Protein AF-A0A059CT60-F1 (afdb_monomer)

Sequence (135 aa):
MSMYIRVKRSKTTYFIQCEPTETILNVKEKLQNLTDQPATDQRLILVGTGEVLEDSKSLADQKVENDAVVALTLRKGCFLFLIFSYYINLYVLSPSILQIYDFCSAAAPFYFWLGELVKFLHPSSFFLSASVKQV

Solvent-accessible surface area (backbone atoms only — not comparable to full-atom values): 8650 Å² total; per-residue (Å²): 118,85,34,39,38,35,41,36,41,99,90,50,75,45,83,42,82,44,45,50,83,40,36,43,48,61,54,34,50,59,45,19,79,76,65,81,44,66,47,88,46,54,43,46,28,35,64,86,84,65,46,69,66,54,59,92,40,32,34,52,79,70,66,61,53,74,66,36,51,28,40,55,44,69,64,81,70,88,76,63,86,53,62,54,65,59,52,50,71,71,61,78,79,69,96,79,65,96,74,68,83,70,84,74,75,88,82,61,77,72,56,62,62,54,56,60,59,52,58,76,76,56,92,77,81,82,93,78,88,83,90,81,86,87,131

Radius of gyration: 24.74 Å; Cα contacts (8 Å, |Δi|>4): 137; chains: 1; bounding box: 42×43×72 Å

pLDDT: mean 71.18, std 21.85, range [35.97, 95.0]

Organism: Eucalyptus grandis (NCBI:txid71139)

Secondary structure (DSSP, 8-state):
--EEEEEEETTEEEEEEE-TTSBHHHHHHHHHHHH---GGGEEEEETTT-PBPPTTSBTTTTT--TT-EEEEEE---SSSTTTTHHHHTTTSS-S--TT---------THHHHHHHHHTTT--------------

Foldseek 3Di:
DWAWEWEDEDPDTDIDIDDQQDFPLVVLVVVCVVPVDDSVQKWKAFPVVRDIGDRPDGNVRVVPDGHTYIYIDGDPPPDPPPPVVVVVVVPPPPPDPPPPPVPDDDDDPVVVVVVVVVCVVDVDDDDDDDDDDDD

Mean predicted aligned error: 15.67 Å

InterPro domains:
  IPR000626 Ubiquitin-like domain [PF00240] (5-76)
  IPR000626 Ubiquitin-like domain [PS50053] (1-76)
  IPR000626 Ubiquitin-like domain [SM00213] (3-75)
  IPR029071 Ubiquitin-like domain superfamily [SSF54236] (1-76)

Nearest PDB structures (foldseek):
  1wx8-assembly1_A  TM=9.302E-01  e=3.629E-06  Mus musculus
  6mdh-assembly1_A  TM=9.201E-01  e=1.144E-05  Myotis davidii
  6jh0-assembly2_D  TM=9.277E-01  e=2.165E-05  Canis lupus familiaris
  2eke-assembly2_D  TM=8.961E-01  e=2.794E-05  Saccharomyces cerevisiae
  3tix-assembly2_C  TM=8.797E-01  e=4.367E-05  Saccharomyces cerevisiae S288C

Structure (mmCIF, N/CA/C/O backbone):
data_AF-A0A059CT60-F1
#
_entry.id   AF-A0A059CT60-F1
#
loop_
_atom_site.group_PDB
_atom_site.id
_atom_site.type_symbol
_atom_site.label_atom_id
_atom_site.label_alt_id
_atom_site.label_comp_id
_atom_site.label_asym_id
_atom_site.label_entity_id
_atom_site.label_seq_id
_atom_site.pdbx_PDB_ins_code
_atom_site.Cartn_x
_atom_site.Cartn_y
_atom_site.Cartn_z
_atom_site.occupancy
_atom_site.B_iso_or_equiv
_atom_site.auth_seq_id
_atom_site.auth_comp_id
_atom_site.auth_asym_id
_atom_site.auth_atom_id
_atom_site.pdbx_PDB_model_num
ATOM 1 N N . MET A 1 1 ? 1.191 11.958 -17.672 1.00 77.19 1 MET A N 1
ATOM 2 C CA . MET A 1 1 ? 0.663 10.597 -17.939 1.00 77.19 1 MET A CA 1
ATOM 3 C C . MET A 1 1 ? 0.155 10.078 -16.609 1.00 77.19 1 MET A C 1
ATOM 5 O O . MET A 1 1 ? 0.965 9.935 -15.706 1.00 77.19 1 MET A O 1
ATOM 9 N N . SER A 1 2 ? -1.155 9.892 -16.449 1.00 85.50 2 SER A N 1
ATOM 10 C CA . SER A 1 2 ? -1.743 9.478 -15.169 1.00 85.50 2 SER A CA 1
ATOM 11 C C . SER A 1 2 ? -1.862 7.962 -15.090 1.00 85.50 2 SER A C 1
ATOM 13 O O . SER A 1 2 ? -2.396 7.352 -16.017 1.00 85.50 2 SER A O 1
ATOM 15 N N . MET A 1 3 ? -1.432 7.383 -13.975 1.00 92.75 3 MET A N 1
ATOM 16 C CA . MET A 1 3 ? -1.597 5.966 -13.670 1.00 92.75 3 MET A CA 1
ATOM 17 C C . MET A 1 3 ? -2.346 5.772 -12.352 1.00 92.75 3 MET A C 1
ATOM 19 O O . MET A 1 3 ? -2.414 6.675 -11.514 1.00 92.75 3 MET A O 1
ATOM 23 N N . TYR A 1 4 ? -2.902 4.577 -12.169 1.00 93.56 4 TYR A N 1
ATOM 24 C CA . TYR A 1 4 ? -3.636 4.210 -10.963 1.00 93.56 4 TYR A CA 1
ATOM 25 C C . TYR A 1 4 ? -3.005 3.002 -10.293 1.00 93.56 4 TYR A C 1
ATOM 27 O O . TYR A 1 4 ? -2.616 2.051 -10.966 1.00 93.56 4 TYR A O 1
ATOM 35 N N . ILE A 1 5 ? -2.937 3.032 -8.965 1.00 94.31 5 ILE A N 1
ATOM 36 C CA . ILE A 1 5 ? -2.422 1.929 -8.152 1.00 94.31 5 ILE A CA 1
ATOM 37 C C . ILE A 1 5 ? -3.505 1.490 -7.173 1.00 94.31 5 ILE A C 1
ATOM 39 O O . ILE A 1 5 ? -4.194 2.317 -6.563 1.00 94.31 5 ILE A O 1
ATOM 43 N N . ARG A 1 6 ? -3.639 0.172 -7.006 1.00 95.00 6 ARG A N 1
ATOM 44 C CA . ARG A 1 6 ? -4.564 -0.443 -6.052 1.00 95.00 6 ARG A CA 1
ATOM 45 C C . ARG A 1 6 ? -3.802 -0.857 -4.811 1.00 95.00 6 ARG A C 1
ATOM 47 O O . ARG A 1 6 ? -3.121 -1.884 -4.801 1.00 95.00 6 ARG A O 1
ATOM 54 N N . VAL A 1 7 ? -3.949 -0.084 -3.746 1.00 94.62 7 VAL A N 1
ATOM 55 C CA . VAL A 1 7 ? -3.315 -0.395 -2.466 1.00 94.62 7 VAL A CA 1
ATOM 56 C C . VAL A 1 7 ? -4.273 -1.229 -1.626 1.00 94.62 7 VAL A C 1
ATOM 58 O O . VAL A 1 7 ? -5.337 -0.761 -1.227 1.00 94.62 7 VAL A O 1
ATOM 61 N N . LYS A 1 8 ? -3.913 -2.483 -1.359 1.00 94.75 8 LYS A N 1
ATOM 62 C CA . LYS A 1 8 ? -4.710 -3.423 -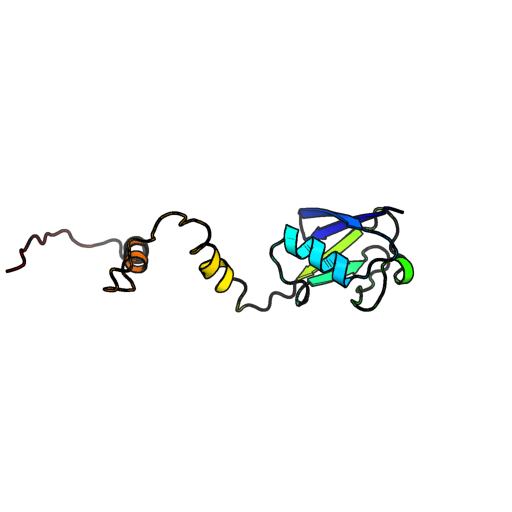0.569 1.00 94.75 8 LYS A CA 1
ATOM 63 C C . LYS A 1 8 ? -4.178 -3.528 0.851 1.00 94.75 8 LYS A C 1
ATOM 65 O O . LYS A 1 8 ? -2.995 -3.787 1.069 1.00 94.75 8 LYS A O 1
ATOM 70 N N . ARG A 1 9 ? -5.083 -3.413 1.819 1.00 91.44 9 ARG A N 1
ATOM 71 C CA . ARG A 1 9 ? -4.821 -3.680 3.233 1.00 91.44 9 ARG A CA 1
ATOM 72 C C . ARG A 1 9 ? -5.925 -4.571 3.789 1.00 91.44 9 ARG A C 1
ATOM 74 O O . ARG A 1 9 ? -7.047 -4.126 4.005 1.00 91.44 9 ARG A O 1
ATOM 81 N N . SER A 1 10 ? -5.605 -5.830 4.070 1.00 86.38 10 SER A N 1
ATOM 82 C CA . SER A 1 10 ? -6.571 -6.823 4.563 1.00 86.38 10 SER A CA 1
ATOM 83 C C . SER A 1 10 ? -7.832 -6.908 3.680 1.00 86.38 10 SER A C 1
ATOM 85 O O . SER A 1 10 ? -7.792 -7.553 2.638 1.00 86.38 10 SER A O 1
ATOM 87 N N . LYS A 1 11 ? -8.940 -6.259 4.081 1.00 86.38 11 LYS A N 1
ATOM 88 C CA . LYS A 1 11 ? -10.221 -6.223 3.351 1.00 86.38 11 LYS A CA 1
ATOM 89 C C . LYS A 1 11 ? -10.485 -4.890 2.635 1.00 86.38 11 LYS A C 1
ATOM 91 O O . LYS A 1 11 ? -11.409 -4.823 1.832 1.00 86.38 11 LYS A O 1
ATOM 96 N N . THR A 1 12 ? -9.717 -3.838 2.917 1.00 89.88 12 THR A N 1
ATOM 97 C CA . THR A 1 12 ? -9.890 -2.516 2.301 1.00 89.88 12 THR A CA 1
ATOM 98 C C . THR A 1 12 ? -8.963 -2.346 1.101 1.00 89.88 12 THR A C 1
ATOM 100 O O . THR A 1 12 ? -7.839 -2.856 1.079 1.00 89.88 12 THR A O 1
ATOM 103 N N . THR A 1 13 ? -9.452 -1.645 0.078 1.00 93.44 13 THR A N 1
ATOM 104 C CA . THR A 1 13 ? -8.682 -1.301 -1.124 1.00 93.44 13 THR A CA 1
ATOM 105 C C . THR A 1 13 ? -8.780 0.199 -1.356 1.00 93.44 13 THR A C 1
ATOM 107 O O . THR A 1 13 ? -9.881 0.742 -1.374 1.00 93.44 13 THR A O 1
ATOM 110 N N . TYR A 1 14 ? -7.635 0.845 -1.534 1.00 93.94 14 TYR A N 1
ATOM 111 C CA . TYR A 1 14 ? -7.516 2.263 -1.845 1.00 93.94 14 TYR A CA 1
ATOM 112 C C . TYR A 1 14 ? -7.100 2.426 -3.305 1.00 93.94 14 TYR A C 1
ATOM 114 O O . TYR A 1 14 ? -6.241 1.688 -3.795 1.00 93.94 14 TYR A O 1
ATOM 122 N N . PHE A 1 15 ? -7.704 3.398 -3.981 1.00 94.62 15 PHE A N 1
ATOM 123 C CA . PHE A 1 15 ? -7.362 3.774 -5.348 1.00 94.62 15 PHE A CA 1
ATOM 124 C C . PHE A 1 15 ? -6.600 5.088 -5.306 1.00 94.62 15 PHE A C 1
ATOM 126 O O . PHE A 1 15 ? -7.120 6.082 -4.801 1.00 94.62 15 PHE A O 1
ATOM 133 N N . ILE A 1 16 ? -5.367 5.080 -5.807 1.00 93.88 16 ILE A N 1
ATOM 134 C CA . ILE A 1 16 ? -4.499 6.256 -5.777 1.00 93.88 16 ILE A CA 1
ATOM 135 C C . ILE A 1 16 ? -4.099 6.605 -7.194 1.00 93.88 16 ILE A C 1
ATOM 137 O O . ILE A 1 16 ? -3.629 5.747 -7.943 1.00 93.88 16 ILE A O 1
ATOM 141 N N . GLN A 1 17 ? -4.290 7.874 -7.533 1.00 93.56 17 GLN A N 1
ATOM 142 C CA . GLN A 1 17 ? -3.815 8.455 -8.774 1.00 93.56 17 GLN A CA 1
ATOM 143 C C . GLN A 1 17 ? -2.399 9.004 -8.576 1.00 93.56 17 GLN A C 1
ATOM 145 O O . GLN A 1 17 ? -2.157 9.867 -7.721 1.00 93.56 17 GLN A O 1
ATOM 150 N N . CYS A 1 18 ? -1.470 8.505 -9.382 1.00 92.00 18 CYS A N 1
ATOM 151 C CA . CYS A 1 18 ? -0.057 8.866 -9.336 1.00 92.00 18 CYS A CA 1
ATOM 152 C C . CYS A 1 18 ? 0.492 9.055 -10.751 1.00 92.00 18 CYS A C 1
ATOM 154 O O . CYS A 1 18 ? -0.133 8.658 -11.738 1.00 92.00 18 CYS A O 1
ATOM 156 N N . GLU A 1 19 ? 1.681 9.632 -10.849 1.00 93.44 19 GLU A N 1
ATOM 157 C CA . GLU A 1 19 ? 2.458 9.659 -12.090 1.00 93.44 19 GLU A CA 1
ATOM 158 C C . GLU A 1 19 ? 3.647 8.694 -11.985 1.00 93.44 19 GLU A C 1
ATOM 160 O O . GLU A 1 19 ? 4.187 8.518 -10.894 1.00 93.44 19 GLU A O 1
ATOM 165 N N . PRO A 1 20 ? 4.096 8.059 -13.083 1.00 89.88 20 PRO A N 1
ATOM 166 C CA . PRO A 1 20 ? 5.195 7.084 -13.042 1.00 89.88 20 PRO A CA 1
ATOM 167 C C . PRO A 1 20 ? 6.542 7.694 -12.616 1.00 89.88 20 PRO A C 1
ATOM 169 O O . PRO A 1 20 ? 7.427 6.977 -12.157 1.00 89.88 20 PRO A O 1
ATOM 172 N N . THR A 1 21 ? 6.692 9.012 -12.748 1.00 91.38 21 THR A N 1
ATOM 173 C CA . THR A 1 21 ? 7.857 9.795 -12.312 1.00 91.38 21 THR A CA 1
ATOM 174 C C . THR A 1 21 ? 7.848 10.112 -10.816 1.00 91.38 21 THR A C 1
ATOM 176 O O . THR A 1 21 ? 8.875 10.528 -10.284 1.00 91.38 21 THR A O 1
ATOM 179 N N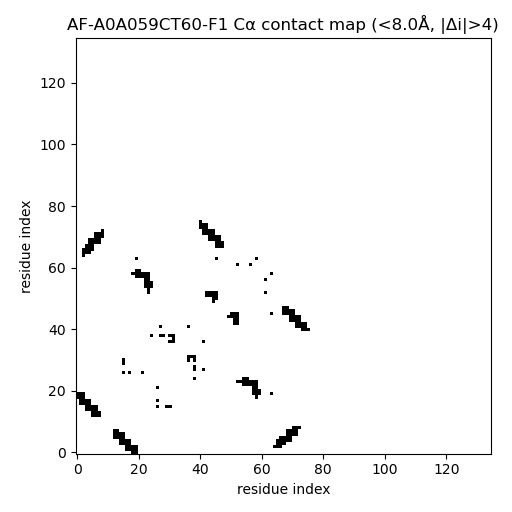 . GLU A 1 22 ? 6.715 9.938 -10.127 1.00 92.81 22 GLU A N 1
ATOM 180 C CA . GLU A 1 22 ? 6.630 10.161 -8.684 1.00 92.81 22 GLU A CA 1
ATOM 181 C C . GLU A 1 22 ? 7.415 9.090 -7.911 1.00 92.81 22 GLU A C 1
ATOM 183 O O . GLU A 1 22 ? 7.533 7.927 -8.317 1.00 92.81 22 GLU A O 1
ATOM 188 N N . THR A 1 23 ? 7.942 9.496 -6.758 1.00 93.81 23 THR A N 1
ATOM 189 C CA . THR A 1 23 ? 8.624 8.613 -5.811 1.00 93.81 23 THR A CA 1
ATOM 190 C C . THR A 1 23 ? 7.632 7.875 -4.922 1.00 93.81 23 THR A C 1
ATOM 192 O O . THR A 1 23 ? 6.490 8.299 -4.718 1.00 93.81 23 THR A O 1
ATOM 195 N N . ILE A 1 24 ? 8.092 6.778 -4.323 1.00 92.81 24 ILE A N 1
ATOM 196 C CA . ILE A 1 24 ? 7.303 6.006 -3.355 1.00 92.81 24 ILE A CA 1
ATOM 197 C C . ILE A 1 24 ? 6.918 6.835 -2.122 1.00 92.81 24 ILE A C 1
ATOM 199 O O . ILE A 1 24 ? 5.819 6.659 -1.595 1.00 92.81 24 ILE A O 1
ATOM 203 N N . LEU A 1 25 ? 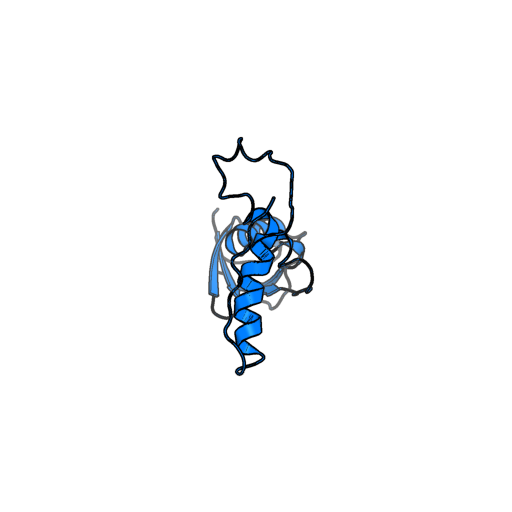7.765 7.784 -1.709 1.00 92.94 25 LEU A N 1
ATOM 204 C CA . LEU A 1 25 ? 7.454 8.718 -0.622 1.00 92.94 25 LEU A CA 1
ATOM 205 C C . LEU A 1 25 ? 6.170 9.508 -0.891 1.00 92.94 25 LEU A C 1
ATOM 207 O O . LEU A 1 25 ? 5.269 9.502 -0.054 1.00 92.94 25 LEU A O 1
ATOM 211 N N . ASN A 1 26 ? 6.029 10.082 -2.088 1.00 92.69 26 ASN A N 1
ATOM 212 C CA . ASN A 1 26 ? 4.841 10.854 -2.457 1.00 92.69 26 ASN A CA 1
ATOM 213 C C . ASN A 1 26 ? 3.567 9.987 -2.428 1.00 92.69 26 ASN A C 1
ATOM 215 O O . ASN A 1 26 ? 2.495 10.442 -2.029 1.00 92.69 26 ASN A O 1
ATOM 219 N N . VAL A 1 27 ? 3.667 8.709 -2.813 1.00 92.25 27 VAL A N 1
ATOM 220 C CA . VAL A 1 27 ? 2.537 7.765 -2.737 1.00 92.25 27 VAL A CA 1
ATOM 221 C C . VAL A 1 27 ? 2.156 7.465 -1.286 1.00 92.25 27 VAL A C 1
ATOM 223 O O . VAL A 1 27 ? 0.967 7.401 -0.963 1.00 92.25 27 VAL A O 1
ATOM 226 N N . LYS A 1 28 ? 3.141 7.307 -0.395 1.00 91.81 28 LYS A N 1
ATOM 227 C CA . LYS A 1 28 ? 2.905 7.099 1.042 1.00 91.81 28 LYS A CA 1
ATOM 228 C C . LYS A 1 28 ? 2.265 8.319 1.707 1.00 91.81 28 LYS A C 1
ATOM 230 O O . LYS A 1 28 ? 1.399 8.150 2.561 1.00 91.81 28 LYS A O 1
ATOM 235 N N . GLU A 1 29 ? 2.622 9.531 1.291 1.00 91.56 29 GLU A N 1
ATOM 236 C CA . GLU A 1 29 ? 1.968 10.765 1.753 1.00 91.56 29 GLU A CA 1
ATOM 237 C C . GLU A 1 29 ? 0.498 10.829 1.317 1.00 91.56 29 GLU A C 1
ATOM 239 O O . GLU A 1 29 ? -0.391 11.073 2.136 1.00 91.56 29 GLU A O 1
ATOM 244 N N . LYS A 1 30 ? 0.205 10.514 0.046 1.00 92.19 30 LYS A N 1
ATOM 245 C CA . LYS A 1 30 ? -1.181 10.398 -0.444 1.00 92.19 30 LYS A CA 1
ATOM 246 C C . LYS A 1 30 ? -1.971 9.350 0.355 1.00 92.19 30 LYS A C 1
ATOM 248 O O . LYS A 1 30 ? -3.132 9.580 0.685 1.00 92.19 30 LYS A O 1
ATOM 253 N N .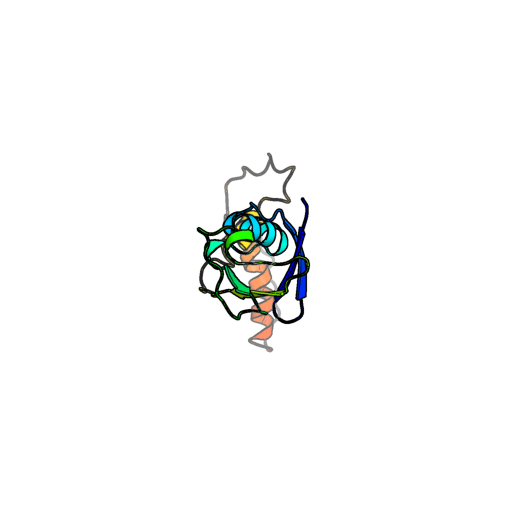 LEU A 1 31 ? -1.343 8.227 0.718 1.00 91.12 31 LEU A N 1
ATOM 254 C CA . LEU A 1 31 ? -1.936 7.208 1.594 1.00 91.12 31 LEU A CA 1
ATOM 255 C C . LEU A 1 31 ? -2.162 7.691 3.026 1.00 91.12 31 LEU A C 1
ATOM 257 O O . LEU A 1 31 ? -3.176 7.336 3.628 1.00 91.12 31 LEU A O 1
ATOM 261 N N . GLN A 1 32 ? -1.236 8.468 3.583 1.00 88.31 32 GLN A N 1
ATOM 262 C CA . GLN A 1 32 ? -1.343 9.013 4.934 1.00 88.31 32 GLN A CA 1
ATOM 263 C C . GLN A 1 32 ? -2.595 9.879 5.082 1.00 88.31 32 GLN A C 1
ATOM 265 O O . GLN A 1 32 ? -3.314 9.714 6.060 1.00 88.31 32 GLN A O 1
ATOM 270 N N . ASN A 1 33 ? -2.924 10.697 4.081 1.00 87.38 33 ASN A N 1
ATOM 271 C CA . ASN A 1 33 ? -4.151 11.502 4.083 1.00 87.38 33 ASN A CA 1
ATOM 272 C C . ASN A 1 33 ? -5.444 10.663 4.056 1.00 87.38 33 ASN A C 1
ATOM 274 O O . ASN A 1 33 ? -6.496 11.145 4.457 1.00 87.38 33 ASN A O 1
ATOM 278 N N . LEU A 1 34 ? -5.386 9.421 3.562 1.00 87.06 34 LEU A N 1
ATOM 279 C CA . LEU A 1 34 ? -6.546 8.524 3.471 1.00 87.06 34 LEU A CA 1
ATOM 280 C C . LEU A 1 34 ? -6.669 7.565 4.663 1.00 87.06 34 LEU A C 1
ATOM 282 O O . LEU A 1 34 ? -7.727 6.973 4.870 1.00 87.06 34 LEU A O 1
ATOM 286 N N . THR A 1 35 ? -5.575 7.331 5.388 1.00 83.25 35 THR A N 1
ATOM 287 C CA . THR A 1 35 ? -5.485 6.294 6.432 1.00 83.25 35 THR A CA 1
ATOM 288 C C . THR A 1 35 ? -5.094 6.829 7.805 1.00 83.25 35 THR A C 1
ATOM 290 O O . THR A 1 35 ? -5.086 6.050 8.763 1.00 83.25 35 THR A O 1
ATOM 293 N N . ASP A 1 36 ? -4.741 8.114 7.894 1.00 81.25 36 ASP A N 1
ATOM 294 C CA . ASP A 1 36 ? -4.258 8.815 9.090 1.00 81.25 36 ASP A CA 1
ATOM 295 C C . ASP A 1 36 ? -3.051 8.127 9.754 1.00 81.25 36 ASP A C 1
ATOM 297 O O . ASP A 1 36 ? -2.828 8.204 10.963 1.00 81.25 36 ASP A O 1
ATOM 301 N N . GLN A 1 37 ? -2.262 7.400 8.958 1.00 83.06 37 GLN A N 1
ATOM 302 C CA . GLN A 1 37 ? -1.098 6.636 9.403 1.00 83.06 37 GLN A CA 1
ATOM 303 C C . GLN A 1 37 ? 0.191 7.243 8.858 1.00 83.06 37 GLN A C 1
ATOM 305 O O . GLN A 1 37 ? 0.266 7.499 7.657 1.00 83.06 37 GLN A O 1
ATOM 310 N N . PRO A 1 38 ? 1.225 7.431 9.698 1.00 85.25 38 PRO A N 1
ATOM 311 C CA . PRO A 1 38 ? 2.460 8.082 9.275 1.00 85.25 38 PRO A CA 1
ATOM 312 C C . PRO A 1 38 ? 3.141 7.289 8.156 1.00 85.25 38 PRO A C 1
ATOM 314 O O . PRO A 1 38 ? 3.301 6.072 8.271 1.00 85.25 38 PRO A O 1
ATOM 317 N N . ALA A 1 39 ? 3.579 7.977 7.097 1.00 87.25 39 ALA A N 1
ATOM 318 C CA . ALA A 1 39 ? 4.271 7.378 5.951 1.00 87.25 39 ALA A CA 1
ATOM 319 C C . ALA A 1 39 ? 5.502 6.532 6.346 1.00 87.25 39 ALA A C 1
ATOM 321 O O . ALA A 1 39 ? 5.789 5.517 5.711 1.00 87.25 39 ALA A O 1
ATOM 322 N N . THR A 1 40 ? 6.192 6.900 7.429 1.00 85.38 40 THR A N 1
ATOM 323 C CA . THR A 1 40 ? 7.397 6.220 7.932 1.00 85.38 40 THR A CA 1
ATOM 324 C C . THR A 1 40 ? 7.146 4.770 8.358 1.00 85.38 40 THR A C 1
ATOM 326 O O . THR A 1 40 ? 7.999 3.908 8.151 1.00 85.38 40 THR A O 1
ATOM 329 N N . ASP A 1 41 ? 5.964 4.478 8.910 1.00 84.81 41 ASP A N 1
ATOM 330 C CA . ASP A 1 41 ? 5.606 3.135 9.392 1.00 84.81 41 ASP A CA 1
ATOM 331 C C . ASP A 1 41 ? 4.947 2.271 8.303 1.00 84.81 41 ASP A C 1
ATOM 333 O O . ASP A 1 41 ? 4.639 1.089 8.523 1.00 84.81 41 ASP A O 1
ATOM 337 N N . GLN A 1 42 ? 4.719 2.856 7.123 1.00 88.94 42 GLN A N 1
ATOM 338 C CA . GLN A 1 42 ? 4.123 2.188 5.977 1.00 88.94 42 GLN A CA 1
ATOM 339 C C . GLN A 1 42 ? 5.186 1.440 5.176 1.00 88.94 42 GLN A C 1
ATOM 341 O O . GLN A 1 42 ? 6.150 2.012 4.661 1.00 88.94 42 GLN A O 1
ATOM 346 N N . ARG A 1 43 ? 4.961 0.139 4.994 1.00 91.25 43 ARG A N 1
ATOM 347 C CA . ARG A 1 43 ? 5.726 -0.706 4.082 1.00 91.25 43 ARG A CA 1
ATOM 348 C C . ARG A 1 43 ? 4.828 -1.156 2.936 1.00 91.25 43 ARG A C 1
ATOM 350 O O . ARG A 1 43 ? 3.852 -1.880 3.145 1.00 91.25 43 ARG A O 1
ATOM 357 N N . LEU A 1 44 ? 5.203 -0.744 1.731 1.00 92.38 44 LEU A N 1
ATOM 358 C CA . LEU A 1 44 ? 4.547 -1.110 0.484 1.00 92.38 44 LEU A CA 1
ATOM 359 C C . LEU A 1 44 ? 5.277 -2.292 -0.153 1.00 92.38 44 LEU A C 1
ATOM 361 O O . LEU A 1 44 ? 6.504 -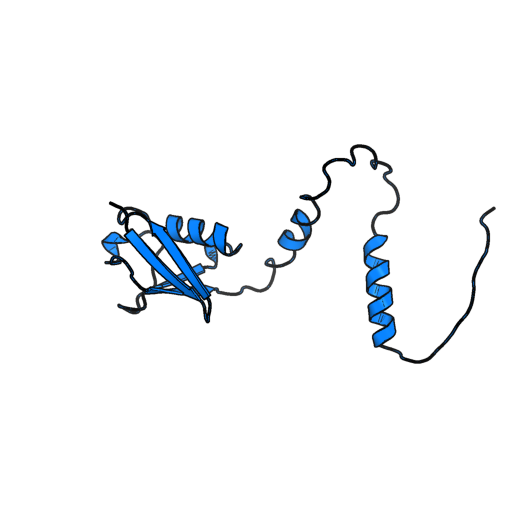2.300 -0.239 1.00 92.38 44 LEU A O 1
ATOM 365 N N . ILE A 1 45 ? 4.514 -3.298 -0.565 1.00 93.00 45 ILE A N 1
ATOM 366 C CA . ILE A 1 45 ? 5.025 -4.517 -1.189 1.00 93.00 45 ILE A CA 1
ATOM 367 C C . ILE A 1 45 ? 4.255 -4.722 -2.481 1.00 93.00 45 ILE A C 1
ATOM 369 O O . ILE A 1 45 ? 3.025 -4.785 -2.468 1.00 93.00 45 ILE A O 1
ATOM 373 N N . LEU A 1 46 ? 4.954 -4.823 -3.601 1.00 93.81 46 LEU A N 1
ATOM 374 C CA . LEU A 1 46 ? 4.300 -5.048 -4.880 1.00 93.81 46 LEU A CA 1
ATOM 375 C C . LEU A 1 46 ? 3.924 -6.525 -4.999 1.00 93.81 46 LEU A C 1
ATOM 377 O O . LEU A 1 46 ? 4.778 -7.398 -4.905 1.00 93.81 46 LEU A O 1
ATOM 381 N N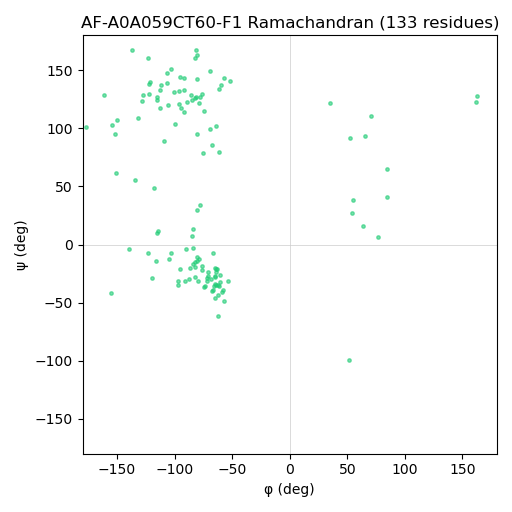 . VAL A 1 47 ? 2.638 -6.820 -5.192 1.00 90.19 47 VAL A N 1
ATOM 382 C CA . VAL A 1 47 ? 2.135 -8.206 -5.158 1.00 90.19 47 VAL A CA 1
ATOM 383 C C . VAL A 1 47 ? 2.575 -9.007 -6.386 1.00 90.19 47 VAL A C 1
ATOM 385 O O . VAL A 1 47 ? 2.743 -10.215 -6.280 1.00 90.19 47 VAL A O 1
ATOM 388 N N . GLY A 1 48 ? 2.789 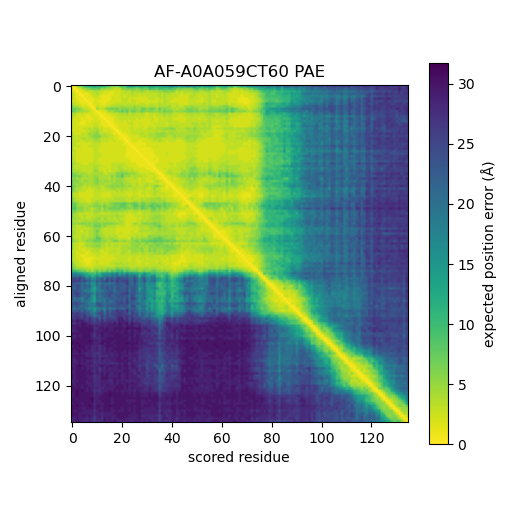-8.347 -7.529 1.00 86.69 48 GLY A N 1
ATOM 389 C CA . GLY A 1 48 ? 3.270 -8.989 -8.758 1.00 86.69 48 GLY A CA 1
ATOM 390 C C . GLY A 1 48 ? 4.666 -9.607 -8.609 1.00 86.69 48 GLY A C 1
ATOM 391 O O . GLY A 1 48 ? 4.822 -10.814 -8.739 1.00 86.69 48 GLY A O 1
ATOM 392 N N . THR A 1 49 ? 5.672 -8.784 -8.308 1.00 86.94 49 THR A N 1
ATOM 393 C CA . THR A 1 49 ? 7.080 -9.193 -8.162 1.00 86.94 49 THR A CA 1
ATOM 394 C C . THR A 1 49 ? 7.425 -9.679 -6.746 1.00 86.94 49 THR A C 1
ATOM 396 O O . THR A 1 49 ? 8.419 -10.371 -6.557 1.00 86.94 49 THR A O 1
ATOM 399 N N . GLY A 1 50 ? 6.627 -9.328 -5.731 1.00 87.81 50 GLY A N 1
ATOM 400 C CA . GLY A 1 50 ? 6.912 -9.613 -4.317 1.00 87.81 50 GLY A CA 1
ATOM 401 C C . GLY A 1 50 ? 7.966 -8.694 -3.688 1.00 87.81 50 GLY A C 1
ATOM 402 O O . GLY A 1 50 ? 8.378 -8.913 -2.549 1.00 87.81 50 GLY A O 1
ATOM 403 N N . GLU A 1 51 ? 8.411 -7.668 -4.414 1.00 90.31 51 GLU A N 1
ATOM 404 C CA . GLU A 1 51 ? 9.465 -6.755 -3.981 1.00 90.31 51 GLU A CA 1
ATOM 405 C C . GLU A 1 51 ? 8.934 -5.677 -3.031 1.00 90.31 51 GLU A C 1
ATOM 407 O O . GLU A 1 51 ? 7.822 -5.158 -3.176 1.00 90.31 51 GLU A O 1
ATOM 412 N N . VAL A 1 52 ? 9.754 -5.338 -2.034 1.00 91.44 52 VAL A N 1
ATOM 413 C CA . VAL A 1 52 ? 9.477 -4.236 -1.112 1.00 91.44 52 VAL A CA 1
ATOM 414 C C . VAL A 1 52 ? 9.881 -2.934 -1.788 1.00 91.44 52 VAL A C 1
ATOM 416 O O . VAL A 1 52 ? 11.016 -2.793 -2.237 1.00 91.44 52 VAL A O 1
ATOM 419 N N . LEU A 1 53 ? 8.958 -1.979 -1.830 1.00 91.44 53 LEU A N 1
ATOM 420 C CA . LEU A 1 53 ? 9.206 -0.692 -2.460 1.00 91.44 53 LEU A CA 1
ATOM 421 C C . LEU A 1 53 ? 10.042 0.198 -1.537 1.00 91.44 53 LEU A C 1
ATOM 423 O O . LEU A 1 53 ? 9.708 0.409 -0.368 1.00 91.44 53 LEU A O 1
ATOM 427 N N . GLU A 1 54 ? 11.136 0.711 -2.089 1.00 92.00 54 GLU A N 1
ATOM 428 C CA . GLU A 1 54 ? 12.039 1.658 -1.438 1.00 92.00 54 GLU A CA 1
ATOM 429 C C . GLU A 1 54 ? 11.642 3.102 -1.736 1.00 92.00 54 GLU A C 1
ATOM 431 O O . GLU A 1 54 ? 11.278 3.444 -2.860 1.00 92.00 54 GLU A O 1
ATOM 436 N N . ASP A 1 55 ? 11.805 3.955 -0.730 1.00 91.38 55 ASP A N 1
ATOM 437 C CA . ASP A 1 55 ? 11.440 5.372 -0.752 1.00 91.38 55 ASP A CA 1
ATOM 438 C C . ASP A 1 55 ? 12.245 6.211 -1.757 1.00 91.38 55 ASP A C 1
ATOM 440 O O . ASP A 1 55 ? 11.741 7.199 -2.289 1.00 91.38 55 ASP A O 1
ATOM 444 N N . SER A 1 56 ? 13.480 5.799 -2.052 1.00 90.69 56 SER A N 1
ATOM 445 C CA . SER A 1 56 ? 14.404 6.520 -2.936 1.00 90.69 56 SER A CA 1
ATOM 446 C C . SER A 1 56 ? 14.160 6.294 -4.431 1.00 90.69 56 SER A C 1
ATOM 448 O O . SER A 1 56 ? 14.777 6.974 -5.246 1.00 90.69 56 SER A O 1
ATOM 450 N N . LYS A 1 57 ? 13.314 5.328 -4.805 1.00 92.75 57 LYS A N 1
ATOM 451 C CA . LYS A 1 57 ? 13.079 4.941 -6.204 1.00 92.75 57 LYS A CA 1
ATOM 452 C C . LYS A 1 57 ? 11.751 5.498 -6.713 1.00 92.75 57 LYS A C 1
ATOM 454 O O . LYS A 1 57 ? 10.808 5.689 -5.938 1.00 92.75 57 LYS A O 1
ATOM 459 N N . SER A 1 58 ? 11.678 5.747 -8.019 1.00 92.69 58 SER A N 1
ATOM 460 C CA . SER A 1 58 ? 10.415 6.093 -8.670 1.00 92.69 58 SER A CA 1
ATOM 461 C C . SER A 1 58 ? 9.575 4.847 -8.954 1.00 92.69 58 SER A C 1
ATOM 463 O O . SER A 1 58 ? 10.069 3.713 -8.955 1.00 92.69 58 SER A O 1
ATOM 465 N N . LEU A 1 59 ? 8.289 5.059 -9.216 1.00 90.06 59 LEU A N 1
ATOM 466 C CA . LEU A 1 59 ? 7.376 3.987 -9.610 1.00 90.06 59 LEU A CA 1
ATOM 467 C C . LEU A 1 59 ? 7.774 3.364 -10.958 1.00 90.06 59 LEU A C 1
ATOM 469 O O . LEU A 1 59 ? 7.659 2.149 -11.132 1.00 90.06 59 LEU A O 1
ATOM 473 N N . ALA A 1 60 ? 8.295 4.173 -11.884 1.00 89.06 60 ALA A N 1
ATOM 474 C CA . ALA A 1 60 ? 8.835 3.698 -13.154 1.00 89.06 60 ALA A CA 1
ATOM 475 C C . ALA A 1 60 ? 10.045 2.769 -12.956 1.00 89.06 60 ALA A C 1
ATOM 477 O O . ALA A 1 60 ? 10.106 1.708 -13.579 1.00 89.06 60 ALA A O 1
ATOM 478 N N . ASP A 1 61 ? 10.968 3.118 -12.053 1.00 89.44 61 ASP A N 1
ATOM 479 C CA . ASP A 1 61 ? 12.173 2.313 -11.785 1.00 89.44 61 ASP A CA 1
ATOM 480 C C . ASP A 1 61 ? 11.832 0.943 -11.186 1.00 89.44 61 ASP A C 1
ATOM 482 O O . ASP A 1 61 ? 12.495 -0.057 -11.463 1.00 89.44 61 ASP A O 1
ATOM 486 N N . GLN A 1 62 ? 10.770 0.887 -10.380 1.00 86.81 62 GLN A N 1
ATOM 487 C CA . GLN A 1 62 ? 10.257 -0.342 -9.767 1.00 86.81 62 GLN A CA 1
ATOM 488 C C . GLN A 1 62 ? 9.297 -1.117 -10.681 1.00 86.81 62 GLN A C 1
ATOM 490 O O . GLN A 1 62 ? 8.701 -2.103 -10.246 1.00 86.81 62 GLN A O 1
ATOM 495 N N . LYS A 1 63 ? 9.159 -0.698 -11.948 1.00 87.19 63 LYS A N 1
ATOM 496 C CA . LYS A 1 63 ? 8.303 -1.337 -12.960 1.00 87.19 63 LYS A CA 1
ATOM 497 C C . LYS A 1 63 ? 6.849 -1.472 -12.497 1.00 87.19 63 LYS A C 1
ATOM 499 O O . LYS A 1 63 ? 6.194 -2.479 -12.760 1.00 87.19 63 LYS A O 1
ATOM 504 N N . VAL A 1 64 ? 6.344 -0.466 -11.785 1.00 88.12 64 VAL A N 1
ATOM 505 C CA . VAL A 1 64 ? 4.942 -0.439 -11.369 1.00 88.12 64 VAL A CA 1
ATOM 506 C C . VAL A 1 64 ? 4.079 -0.114 -12.586 1.00 88.12 64 VAL A C 1
ATOM 508 O O . VAL A 1 64 ? 4.172 0.971 -13.155 1.00 88.12 64 VAL A O 1
ATOM 511 N N . GLU A 1 65 ? 3.246 -1.067 -12.994 1.00 90.00 65 GLU A N 1
ATOM 512 C CA . GLU A 1 65 ? 2.305 -0.893 -14.101 1.00 90.00 65 GLU A CA 1
ATOM 513 C C . GLU A 1 65 ? 1.022 -0.161 -13.672 1.00 90.00 65 GLU A C 1
ATOM 515 O O . GLU A 1 65 ? 0.704 -0.023 -12.486 1.00 90.00 65 GLU A O 1
ATOM 520 N N . ASN A 1 66 ? 0.241 0.272 -14.665 1.00 91.50 66 ASN A N 1
ATOM 521 C CA . ASN A 1 66 ? -1.118 0.752 -14.436 1.00 91.50 66 ASN A CA 1
ATOM 522 C C . ASN A 1 66 ? -1.970 -0.362 -13.808 1.00 91.50 66 ASN A C 1
ATOM 524 O O . ASN A 1 66 ? -1.908 -1.509 -14.239 1.00 91.50 66 ASN A O 1
ATOM 528 N N . ASP A 1 67 ? -2.782 -0.017 -12.810 1.00 91.62 67 ASP A N 1
ATOM 529 C CA . ASP A 1 67 ? -3.622 -0.945 -12.039 1.00 91.62 67 ASP A CA 1
ATOM 530 C C . ASP A 1 67 ? -2.857 -2.002 -11.218 1.00 91.62 67 ASP A C 1
ATOM 532 O O . ASP A 1 67 ? -3.459 -2.960 -10.714 1.00 91.62 67 ASP A O 1
ATOM 536 N N . ALA A 1 68 ? -1.552 -1.811 -10.998 1.00 92.75 68 ALA A N 1
ATOM 537 C CA . ALA A 1 68 ? -0.766 -2.699 -10.152 1.00 92.75 68 ALA A CA 1
ATOM 538 C C . ALA A 1 68 ? -1.343 -2.802 -8.727 1.00 92.75 68 ALA A C 1
ATOM 540 O O . ALA A 1 68 ? -1.839 -1.832 -8.140 1.00 92.75 68 ALA A O 1
ATOM 541 N N . VAL A 1 69 ? -1.252 -4.005 -8.153 1.00 93.81 69 VAL A N 1
ATOM 542 C CA . VAL A 1 69 ? -1.704 -4.291 -6.788 1.00 93.81 69 VAL A CA 1
ATOM 543 C C . VAL A 1 69 ? -0.523 -4.203 -5.830 1.00 93.81 69 VAL A C 1
ATOM 545 O O . VAL A 1 69 ? 0.442 -4.962 -5.938 1.00 93.81 69 VAL A O 1
ATOM 548 N N . VAL A 1 70 ? -0.631 -3.309 -4.853 1.00 94.38 70 VAL A N 1
ATOM 549 C CA . VAL A 1 70 ? 0.375 -3.093 -3.811 1.00 94.38 70 VAL A CA 1
ATOM 550 C C . VAL A 1 70 ? -0.227 -3.463 -2.463 1.00 94.38 70 VAL A C 1
ATOM 552 O O . VAL A 1 70 ? -1.277 -2.959 -2.078 1.00 94.38 70 VAL A O 1
ATOM 555 N N . ALA A 1 71 ? 0.419 -4.360 -1.732 1.00 93.19 71 ALA A N 1
ATOM 556 C CA . ALA A 1 71 ? 0.054 -4.687 -0.367 1.00 93.19 71 ALA A CA 1
ATOM 557 C C . ALA A 1 71 ? 0.650 -3.652 0.593 1.00 93.19 71 ALA A C 1
ATOM 559 O O . ALA A 1 71 ? 1.859 -3.414 0.603 1.00 93.19 71 ALA A O 1
ATOM 560 N N . LEU A 1 72 ? -0.203 -3.056 1.423 1.00 92.69 72 LEU A N 1
ATOM 561 C CA . LEU A 1 72 ? 0.208 -2.173 2.508 1.00 92.69 72 LEU A CA 1
ATOM 562 C C . LEU A 1 72 ? 0.324 -2.979 3.802 1.00 92.69 72 LEU A C 1
ATOM 564 O O . LEU A 1 72 ? -0.662 -3.505 4.325 1.00 92.69 72 LEU A O 1
ATOM 568 N N . THR A 1 73 ? 1.535 -3.023 4.345 1.00 89.38 73 THR A N 1
ATOM 569 C CA . THR A 1 73 ? 1.825 -3.554 5.677 1.00 89.38 73 THR A CA 1
ATOM 570 C C . THR A 1 73 ? 2.245 -2.410 6.584 1.00 89.38 73 THR A C 1
ATOM 572 O O . THR A 1 73 ? 2.989 -1.522 6.184 1.00 89.38 73 THR A O 1
ATOM 575 N N . LEU A 1 74 ? 1.743 -2.410 7.813 1.00 85.19 74 LEU A N 1
ATOM 576 C CA . LEU A 1 74 ? 2.080 -1.391 8.798 1.00 85.19 74 LEU A CA 1
ATOM 577 C C . LEU A 1 74 ? 2.822 -2.067 9.922 1.00 85.19 74 LEU A C 1
ATOM 579 O O . LEU A 1 74 ? 2.320 -3.033 10.510 1.00 85.19 74 LEU A O 1
ATOM 583 N N . ARG A 1 75 ? 3.994 -1.543 10.253 1.00 75.81 75 ARG A N 1
ATOM 584 C CA . ARG A 1 75 ? 4.673 -1.957 11.470 1.00 75.81 75 ARG A CA 1
ATOM 585 C C . ARG A 1 75 ? 4.022 -1.181 12.605 1.00 75.81 75 ARG A C 1
ATOM 587 O O . ARG A 1 75 ? 4.350 -0.029 12.840 1.00 75.81 75 ARG A O 1
ATOM 594 N N . LYS A 1 76 ? 3.042 -1.790 13.277 1.00 65.44 76 LYS A N 1
ATOM 595 C CA . LYS A 1 76 ? 2.448 -1.196 14.479 1.00 65.44 76 LYS A CA 1
ATOM 596 C C . LYS A 1 76 ? 3.501 -1.181 15.591 1.00 65.44 76 LYS A C 1
ATOM 598 O O . LYS A 1 76 ? 3.573 -2.108 16.391 1.00 65.44 76 LYS A O 1
ATOM 603 N N . GLY A 1 77 ? 4.329 -0.143 15.629 1.00 57.09 77 GLY A N 1
ATOM 604 C CA . GLY A 1 77 ? 4.993 0.275 16.853 1.00 57.09 77 GLY A CA 1
ATOM 605 C C . GLY A 1 77 ? 3.916 0.841 17.770 1.00 57.09 77 GLY A C 1
ATOM 606 O O . GLY A 1 77 ? 3.446 1.958 17.573 1.00 57.09 77 GLY A O 1
ATOM 607 N N . CYS A 1 78 ? 3.439 0.055 18.730 1.00 53.50 78 CYS A N 1
ATOM 608 C CA . CYS A 1 78 ? 2.558 0.585 19.760 1.00 53.50 78 CYS A CA 1
ATOM 609 C C . CYS A 1 78 ? 3.334 1.610 20.591 1.00 53.50 78 CYS A C 1
ATOM 611 O O . CYS A 1 78 ? 4.083 1.207 21.474 1.00 53.50 78 CYS A O 1
ATOM 613 N N . PHE A 1 79 ? 3.116 2.908 20.354 1.00 51.91 79 PHE A N 1
ATOM 614 C CA . PHE A 1 79 ? 3.042 3.836 21.486 1.00 51.91 79 PHE A CA 1
ATOM 615 C C . PHE A 1 79 ? 2.238 5.118 21.229 1.00 51.91 79 PHE A C 1
ATOM 617 O O . PHE A 1 79 ? 1.443 5.508 22.075 1.00 51.91 79 PHE A O 1
ATOM 624 N N . LEU A 1 80 ? 2.365 5.756 20.063 1.00 52.62 80 LEU A N 1
ATOM 625 C CA . LEU A 1 80 ? 1.811 7.104 19.847 1.00 52.62 80 LEU A CA 1
ATOM 626 C C . LEU A 1 80 ? 0.688 7.194 18.800 1.00 52.62 80 LEU A C 1
ATOM 628 O O . LEU A 1 80 ? 0.264 8.292 18.467 1.00 52.62 80 LEU A O 1
ATOM 632 N N . PHE A 1 81 ? 0.152 6.065 18.322 1.00 51.66 81 PHE A N 1
ATOM 633 C CA . PHE A 1 81 ? -1.043 6.050 17.460 1.00 51.66 81 PHE A CA 1
ATOM 634 C C . PHE A 1 81 ? -2.324 6.512 18.193 1.00 51.66 81 PHE A C 1
ATOM 636 O O . PHE A 1 81 ? -3.360 6.684 17.567 1.00 51.66 81 PHE A O 1
ATOM 643 N N . LEU A 1 82 ? -2.287 6.732 19.514 1.00 53.50 82 LEU A N 1
ATOM 644 C CA . LEU A 1 82 ? -3.466 7.138 20.292 1.00 53.50 82 LEU A CA 1
ATOM 645 C C . LEU A 1 82 ? -3.324 8.488 21.004 1.00 53.50 82 LEU A C 1
ATOM 647 O O . LEU A 1 82 ? -4.326 9.170 21.173 1.00 53.50 82 LEU A O 1
ATOM 651 N N . ILE A 1 83 ? -2.119 8.926 21.383 1.00 58.16 83 ILE A N 1
ATOM 652 C CA . ILE A 1 83 ? -1.981 10.108 22.257 1.00 58.16 83 ILE A CA 1
ATOM 653 C C . ILE A 1 83 ? -2.261 11.418 21.507 1.00 58.16 83 ILE A C 1
ATOM 655 O O . ILE A 1 83 ? -2.887 12.321 22.051 1.00 58.16 83 ILE A O 1
ATOM 659 N N . PHE A 1 84 ? -1.867 11.526 20.240 1.00 51.53 84 PHE A N 1
ATOM 660 C CA . PHE A 1 84 ? -2.071 12.764 19.479 1.00 51.53 84 PHE A CA 1
ATOM 661 C C . PHE A 1 84 ? -3.392 12.805 18.712 1.00 51.53 84 PHE A C 1
ATOM 663 O O . PHE A 1 84 ? -4.022 13.861 18.639 1.00 51.53 84 PHE A O 1
ATOM 670 N N . SER A 1 85 ? -3.890 11.650 18.260 1.00 57.97 85 SER A N 1
ATOM 671 C CA . SER A 1 85 ? -5.282 11.546 17.809 1.00 57.97 85 SER A CA 1
ATOM 672 C C . SER A 1 85 ? -6.275 11.885 18.946 1.00 57.97 85 SER A C 1
ATOM 674 O O . SER A 1 85 ? -7.356 12.380 18.650 1.00 57.97 85 SER A O 1
ATOM 676 N N . TYR A 1 86 ? -5.898 11.705 20.226 1.00 54.88 86 TYR A N 1
ATOM 677 C CA . TYR A 1 86 ? -6.608 12.156 21.443 1.00 54.88 86 TYR A CA 1
ATOM 678 C C . TYR A 1 86 ? -6.467 13.671 21.738 1.00 54.88 86 TYR A C 1
ATOM 680 O O . TYR A 1 86 ? -7.339 14.235 22.392 1.00 54.88 86 TYR A O 1
ATOM 688 N N . TYR A 1 87 ? -5.440 14.369 21.225 1.00 61.06 87 TYR A N 1
ATOM 689 C CA . TYR A 1 87 ? -5.205 15.801 21.512 1.00 61.06 87 TYR A CA 1
ATOM 690 C C . TYR A 1 87 ? -5.758 16.760 20.441 1.00 61.06 87 TYR A C 1
ATO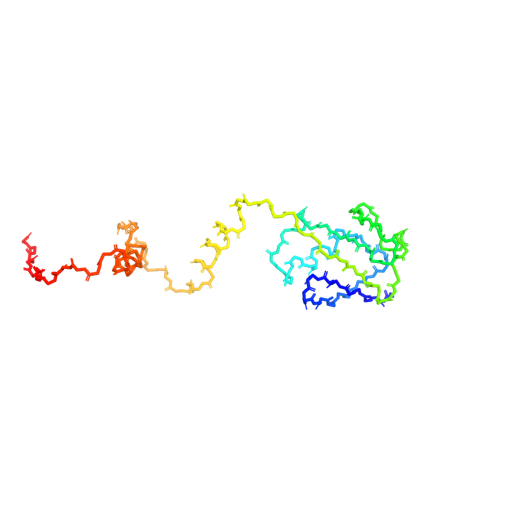M 692 O O . TYR A 1 87 ? -6.199 17.858 20.764 1.00 61.06 87 TYR A O 1
ATOM 700 N N . ILE A 1 88 ? -5.797 16.360 19.166 1.00 54.16 88 ILE A N 1
ATOM 701 C CA . ILE A 1 88 ? -6.326 17.217 18.082 1.00 54.16 88 ILE A CA 1
ATOM 702 C C . ILE A 1 88 ? -7.845 17.056 17.905 1.00 54.16 88 ILE A C 1
ATOM 704 O O . ILE A 1 88 ? -8.528 18.035 17.605 1.00 54.16 88 ILE A O 1
ATOM 708 N N . ASN A 1 89 ? -8.417 15.884 18.213 1.00 56.94 89 ASN A N 1
ATOM 709 C CA . ASN A 1 89 ? -9.877 15.748 18.337 1.00 56.94 89 ASN A CA 1
ATOM 710 C C . ASN A 1 89 ? -10.437 16.615 19.497 1.00 56.94 89 ASN A C 1
ATOM 712 O O . ASN A 1 89 ? -11.596 17.009 19.466 1.00 56.94 89 ASN A O 1
ATOM 716 N N . LEU A 1 90 ? -9.586 17.004 20.461 1.00 57.31 90 LEU A N 1
ATOM 717 C CA . LEU A 1 90 ? -9.885 17.976 21.522 1.00 57.31 90 LEU A CA 1
ATOM 718 C C . LEU A 1 90 ? -9.878 19.452 21.044 1.00 57.31 90 LEU A C 1
ATOM 720 O O . LEU A 1 90 ? -10.428 20.299 21.741 1.00 57.31 90 LEU A O 1
ATOM 724 N N . TYR A 1 91 ? -9.272 19.783 19.889 1.00 56.06 91 TYR A N 1
ATOM 725 C CA . TYR A 1 91 ? -9.068 21.175 19.424 1.00 56.06 91 TYR A CA 1
ATOM 726 C C . TYR A 1 91 ? -9.794 21.556 18.116 1.00 56.06 91 TYR A C 1
ATOM 728 O O . TYR A 1 91 ? -9.917 22.741 17.824 1.00 56.06 91 TYR A O 1
ATOM 736 N N . VAL A 1 92 ? -10.307 20.601 17.331 1.00 55.19 92 VAL A N 1
ATOM 737 C CA . VAL A 1 92 ? -11.052 20.888 16.082 1.00 55.19 92 VAL A CA 1
ATOM 738 C C . VAL A 1 92 ? -12.519 21.327 16.297 1.00 55.19 92 VAL A C 1
ATOM 740 O O . VAL A 1 92 ? -13.105 21.858 15.361 1.00 55.19 92 VAL A O 1
ATOM 743 N N . LEU A 1 93 ? -13.143 21.201 17.482 1.00 54.00 93 LEU A N 1
ATOM 744 C CA . LEU A 1 93 ? -14.591 21.494 17.641 1.00 54.00 93 LEU A CA 1
ATOM 745 C C . LEU A 1 93 ? -14.988 22.682 18.541 1.00 54.00 93 LEU A C 1
ATOM 747 O O . LEU A 1 93 ? -16.172 22.848 18.833 1.00 54.00 93 LEU A O 1
ATOM 751 N N . SER A 1 94 ? -14.055 23.539 18.955 1.00 51.00 94 SER A N 1
ATOM 752 C CA . SER A 1 94 ? -14.353 24.771 19.704 1.00 51.00 94 SER A CA 1
ATOM 753 C C . SER A 1 94 ? -14.113 26.038 18.858 1.00 51.00 94 SER A C 1
ATOM 755 O O . SER A 1 94 ? -13.036 26.624 18.931 1.00 51.00 94 SER A O 1
ATOM 757 N N . PRO A 1 95 ? -15.106 26.545 18.087 1.00 52.06 95 PRO A N 1
ATOM 758 C CA . PRO A 1 95 ? -14.976 27.840 17.411 1.00 52.06 95 PRO A CA 1
ATOM 759 C C . PRO A 1 95 ? -15.333 29.043 18.308 1.00 52.06 95 PRO A C 1
ATOM 761 O O . PRO A 1 95 ? -15.206 30.186 17.884 1.00 52.06 95 PRO A O 1
ATOM 764 N N . SER A 1 96 ? -15.779 28.832 19.550 1.00 51.50 96 SER A N 1
ATOM 765 C CA . SER A 1 96 ? -16.331 29.909 20.383 1.00 51.50 96 SER A CA 1
ATOM 766 C C . SER A 1 96 ? -16.125 29.678 21.876 1.00 51.50 96 SER A C 1
ATOM 768 O O . SER A 1 96 ? -17.088 29.572 22.627 1.00 51.50 96 SER A O 1
ATOM 770 N N . ILE A 1 97 ? -14.878 29.597 22.337 1.00 51.84 97 ILE A N 1
ATOM 771 C CA . ILE A 1 97 ? -14.589 29.727 23.771 1.00 51.84 97 ILE A CA 1
ATOM 772 C C . ILE A 1 97 ? -13.388 30.661 23.964 1.00 51.84 97 ILE A C 1
ATOM 774 O O . ILE A 1 97 ? -12.405 30.366 24.629 1.00 51.84 97 ILE A O 1
ATOM 778 N N . LEU A 1 98 ? -13.516 31.865 23.406 1.00 47.94 98 LEU A N 1
ATOM 779 C CA . LEU A 1 98 ? -12.780 33.058 23.841 1.00 47.94 98 LEU A CA 1
ATOM 780 C C . LEU A 1 98 ? -13.406 33.647 25.135 1.00 47.94 98 LEU A C 1
ATOM 782 O O . LEU A 1 98 ? -13.449 34.858 25.332 1.00 47.94 98 LEU A O 1
ATOM 786 N N . GLN A 1 99 ? -13.936 32.776 26.009 1.00 43.69 99 GLN A N 1
ATOM 787 C CA . GLN A 1 99 ? -14.599 33.130 27.275 1.00 43.69 99 GLN A CA 1
ATOM 788 C C . GLN A 1 99 ? -14.260 32.202 28.466 1.00 43.69 99 GLN A C 1
ATOM 790 O O . GLN A 1 99 ? -14.697 32.502 29.564 1.00 43.69 99 GLN A O 1
ATOM 795 N N . ILE A 1 100 ? -13.481 31.114 28.323 1.00 46.03 100 ILE A N 1
ATOM 796 C CA . ILE A 1 100 ? -13.123 30.223 29.463 1.00 46.03 100 ILE A CA 1
ATOM 797 C C . ILE A 1 100 ? -11.604 30.216 29.680 1.00 46.03 100 ILE A C 1
ATOM 799 O O . ILE A 1 100 ? -10.958 29.187 29.835 1.00 46.03 100 ILE A O 1
ATOM 803 N N . TYR A 1 101 ? -11.028 31.416 29.728 1.00 43.81 101 TYR A N 1
ATOM 804 C CA . TYR A 1 101 ? -9.854 31.664 30.567 1.00 43.81 101 TYR A CA 1
ATOM 805 C C . TYR A 1 101 ? -10.278 31.891 32.035 1.00 43.81 101 TYR A C 1
ATOM 807 O O . TYR A 1 101 ? -9.569 32.560 32.778 1.00 43.81 101 TYR A O 1
ATOM 815 N N . ASP A 1 102 ? -11.385 31.282 32.488 1.00 41.28 102 ASP A N 1
ATOM 816 C CA . ASP A 1 102 ? -11.533 30.914 33.899 1.00 41.28 102 ASP A CA 1
ATOM 817 C C . ASP A 1 102 ? -10.667 29.686 34.159 1.00 41.28 102 ASP A C 1
ATOM 819 O O . ASP A 1 102 ? -11.060 28.520 34.184 1.00 41.28 102 ASP A O 1
ATOM 823 N N . PHE A 1 103 ? -9.400 30.027 34.289 1.00 45.25 103 PHE A N 1
ATOM 824 C CA . PHE A 1 103 ? -8.321 29.239 34.810 1.00 45.25 103 PHE A CA 1
ATOM 825 C C . PHE A 1 103 ? -8.626 28.885 36.277 1.00 45.25 103 PHE A C 1
ATOM 827 O O . PHE A 1 103 ? -8.103 29.525 37.182 1.00 45.25 103 PHE A O 1
ATOM 834 N N . CYS A 1 104 ? -9.465 27.879 36.545 1.00 44.16 104 CYS A N 1
ATOM 835 C CA . CYS A 1 104 ? -9.359 27.095 37.780 1.00 44.16 104 CYS A CA 1
ATOM 836 C C . CYS A 1 104 ? -10.085 25.743 37.671 1.00 44.16 10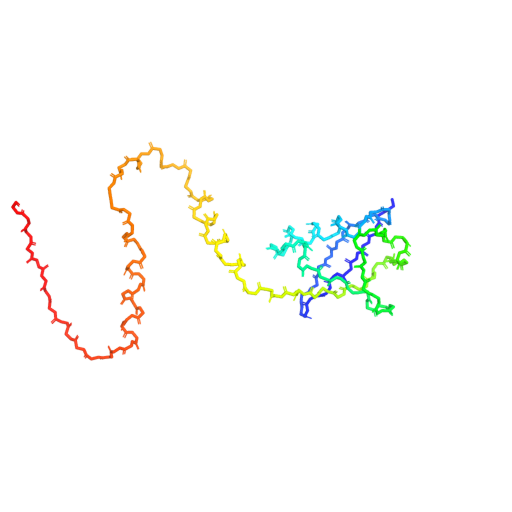4 CYS A C 1
ATOM 838 O O . CYS A 1 104 ? -11.267 25.683 37.354 1.00 44.16 104 CYS A O 1
ATOM 840 N N . SER A 1 105 ? -9.378 24.663 38.016 1.00 42.22 105 SER A N 1
ATOM 841 C CA . SER A 1 105 ? -9.824 23.257 38.031 1.00 42.22 105 SER A CA 1
ATOM 842 C C . SER A 1 105 ? -9.745 22.497 36.697 1.00 42.22 105 SER A C 1
ATOM 844 O O . SER A 1 105 ? -10.720 22.020 36.116 1.00 42.22 105 SER A O 1
ATOM 846 N N . ALA A 1 106 ? -8.505 22.330 36.237 1.00 49.81 106 ALA A N 1
ATOM 847 C CA . ALA A 1 106 ? -8.115 21.233 35.364 1.00 49.81 106 ALA A CA 1
ATOM 848 C C . ALA A 1 106 ? -8.552 19.875 35.959 1.00 49.81 106 ALA A C 1
ATOM 850 O O . ALA A 1 106 ? -8.384 19.636 37.150 1.00 49.81 106 ALA A O 1
ATOM 851 N N . ALA A 1 107 ? -9.023 18.971 35.094 1.00 49.53 107 ALA A N 1
ATOM 852 C CA . ALA A 1 107 ? -9.326 17.561 35.379 1.00 49.53 107 ALA A CA 1
ATOM 853 C C . ALA A 1 107 ? -10.701 17.210 35.988 1.00 49.53 107 ALA A C 1
ATOM 855 O O . ALA A 1 107 ? -10.781 16.293 36.794 1.00 49.53 107 ALA A O 1
ATOM 856 N N . ALA A 1 108 ? -11.803 17.826 35.547 1.00 45.16 108 ALA A N 1
ATOM 857 C CA . ALA A 1 108 ? -13.151 17.396 35.959 1.00 45.16 108 ALA A CA 1
ATOM 858 C C . ALA A 1 108 ? -13.922 16.457 34.986 1.00 45.16 108 ALA A C 1
ATOM 860 O O . ALA A 1 108 ? -14.606 15.562 35.484 1.00 45.16 108 ALA A O 1
ATOM 861 N N . PRO A 1 109 ? -13.839 16.532 33.635 1.00 45.28 109 PRO A N 1
ATOM 862 C CA . PRO A 1 109 ? -14.718 15.708 32.788 1.00 45.28 109 PRO A CA 1
ATOM 863 C C . PRO A 1 109 ? -14.213 14.269 32.578 1.00 45.28 109 PRO A C 1
ATOM 865 O O . PRO A 1 109 ? -14.989 13.396 32.201 1.00 45.28 109 PRO A O 1
ATOM 868 N N . PHE A 1 110 ? -12.939 13.987 32.884 1.00 44.56 110 PHE A N 1
ATOM 869 C CA . PHE A 1 110 ? -12.376 12.629 32.829 1.00 44.56 110 PHE A CA 1
ATOM 870 C C . PHE A 1 110 ? -12.923 11.719 33.953 1.00 44.56 110 PHE A C 1
ATOM 872 O O . PHE A 1 110 ? -12.987 10.503 33.794 1.00 44.56 110 PHE A O 1
ATOM 879 N N . TYR A 1 111 ? -13.397 12.296 35.066 1.00 45.56 111 TYR A N 1
ATOM 880 C CA . TYR A 1 111 ? -13.936 11.548 36.211 1.00 45.56 111 TYR A CA 1
ATOM 881 C C . TYR A 1 111 ? -15.400 11.111 36.047 1.00 45.56 111 TYR A C 1
ATOM 883 O O . TYR A 1 111 ? -15.828 10.174 36.718 1.00 45.56 111 TYR A O 1
ATOM 891 N N . PHE A 1 112 ? -16.170 11.728 35.142 1.00 40.94 112 PHE A N 1
ATOM 892 C CA . PHE A 1 112 ? -17.579 11.365 34.939 1.00 40.94 112 PHE A CA 1
ATOM 893 C C . PHE A 1 112 ? -17.731 10.019 34.202 1.00 40.94 112 PHE A C 1
ATOM 895 O O . PHE A 1 112 ? -18.589 9.215 34.552 1.00 40.94 112 PHE A O 1
ATOM 902 N N . TRP A 1 113 ? -16.836 9.722 33.251 1.00 41.69 113 TRP A N 1
ATOM 903 C CA . TRP A 1 113 ? -16.851 8.477 32.466 1.00 41.69 113 TRP A CA 1
ATOM 904 C C . TRP A 1 113 ? -16.188 7.289 33.190 1.00 41.69 113 TRP A C 1
ATOM 906 O O . TRP A 1 113 ? -16.596 6.139 33.036 1.00 41.69 113 TRP A O 1
ATOM 916 N N . LEU A 1 114 ? -15.224 7.565 34.075 1.00 46.16 114 LEU A N 1
ATOM 917 C CA . LEU A 1 114 ? -14.678 6.571 35.009 1.00 46.16 114 LEU A CA 1
ATOM 918 C C . LEU A 1 114 ? -15.728 6.091 36.032 1.00 46.16 114 LEU A C 1
ATOM 920 O O . LEU A 1 114 ? -15.671 4.943 36.470 1.00 46.16 114 LEU A O 1
ATOM 924 N N . GLY A 1 115 ? -16.727 6.918 36.363 1.00 46.44 115 GLY A N 1
ATOM 925 C CA . GLY A 1 115 ? -17.820 6.553 37.273 1.00 46.44 115 GLY A CA 1
ATOM 926 C C . GLY A 1 115 ? -18.791 5.492 36.729 1.00 46.44 115 GLY A C 1
ATOM 927 O O . GLY A 1 115 ? -19.334 4.705 37.504 1.00 46.44 115 GLY A O 1
ATOM 928 N N . GLU A 1 116 ? -19.001 5.416 35.411 1.00 43.72 116 GLU A N 1
ATOM 929 C CA . GLU A 1 116 ? -19.839 4.383 34.772 1.00 43.72 116 GLU A CA 1
ATOM 930 C C . GLU A 1 116 ? -19.110 3.043 34.615 1.00 43.72 116 GLU A C 1
ATOM 932 O O . GLU A 1 116 ? -19.722 1.982 34.741 1.00 43.72 116 GLU A O 1
ATOM 937 N N . LEU A 1 117 ? -17.789 3.082 34.438 1.00 43.53 117 LEU A N 1
ATOM 938 C CA . LEU A 1 117 ? -16.935 1.895 34.359 1.00 43.53 117 LEU A CA 1
ATOM 939 C C . LEU A 1 117 ? -16.765 1.188 35.715 1.00 43.53 117 LEU A C 1
ATOM 941 O O . LEU A 1 117 ? -16.687 -0.039 35.763 1.00 43.53 117 LEU A O 1
ATOM 945 N N . VAL A 1 118 ? -16.784 1.927 36.830 1.00 49.88 118 VAL A N 1
ATOM 946 C CA . VAL A 1 118 ? -16.739 1.340 38.185 1.00 49.88 118 VAL A CA 1
ATOM 947 C C . VAL A 1 118 ? -18.053 0.629 38.553 1.00 49.88 118 VAL A C 1
ATOM 949 O O . VAL A 1 118 ? -18.022 -0.371 39.270 1.00 49.88 118 VAL A O 1
ATOM 952 N N . LYS A 1 119 ? -19.202 1.035 37.986 1.00 47.12 119 LYS A N 1
ATOM 953 C CA . LYS A 1 119 ? -20.490 0.323 38.159 1.00 47.12 119 LYS A CA 1
ATOM 954 C C . LYS A 1 119 ? -20.500 -1.083 37.544 1.00 47.12 119 LYS A C 1
ATOM 956 O O . LYS A 1 119 ? -21.309 -1.911 37.947 1.00 47.12 119 LYS A O 1
ATOM 961 N N . PHE A 1 120 ? -19.597 -1.367 36.606 1.00 46.50 120 PHE A N 1
ATOM 962 C CA . PHE A 1 120 ? -19.438 -2.691 35.997 1.00 46.50 120 PHE A CA 1
ATOM 963 C C . PHE A 1 120 ? -18.559 -3.649 36.819 1.00 46.50 120 PHE A C 1
ATOM 965 O O . PHE A 1 120 ? -18.611 -4.857 36.596 1.00 46.50 120 PHE A O 1
ATOM 972 N N . LEU A 1 121 ? -17.767 -3.137 37.768 1.00 44.28 121 LEU A N 1
ATOM 973 C CA . LEU A 1 121 ? -16.773 -3.915 38.520 1.00 44.28 121 LEU A CA 1
ATOM 974 C C . LEU A 1 121 ? -17.200 -4.279 39.955 1.00 44.28 121 LEU A C 1
ATOM 976 O O . LEU A 1 121 ? -16.526 -5.088 40.584 1.00 44.28 121 LEU A O 1
ATOM 980 N N . HIS A 1 122 ? -18.330 -3.771 40.463 1.00 39.16 122 HIS A N 1
ATOM 981 C CA . HIS A 1 122 ? -18.939 -4.247 41.715 1.00 39.16 122 HIS A CA 1
ATOM 982 C C . HIS A 1 122 ? -20.479 -4.081 41.679 1.00 39.16 122 HIS A C 1
ATOM 984 O O . HIS A 1 122 ? -20.968 -2.957 41.785 1.00 39.16 122 HIS A O 1
ATOM 990 N N . PRO A 1 123 ? -21.278 -5.163 41.551 1.00 40.75 123 PRO A N 1
ATOM 991 C CA . PRO A 1 123 ? -22.724 -5.076 41.304 1.00 40.75 123 PRO A CA 1
ATOM 992 C C . PRO A 1 123 ? -23.592 -4.886 42.561 1.00 40.75 123 PRO A C 1
ATOM 994 O O . PRO A 1 123 ? -24.806 -5.063 42.510 1.00 40.75 123 PRO A O 1
ATOM 997 N N . SER A 1 124 ? -23.022 -4.544 43.714 1.00 43.75 124 SER A N 1
ATOM 998 C CA . SER A 1 124 ? -23.788 -4.538 44.960 1.00 43.75 124 SER A CA 1
ATOM 999 C C . SER A 1 124 ? -23.235 -3.537 45.961 1.00 43.75 124 SER A C 1
ATOM 1001 O O . SER A 1 124 ? -22.308 -3.880 46.691 1.00 43.75 124 SER A O 1
ATOM 1003 N N . SER A 1 125 ? -23.790 -2.319 45.998 1.00 37.28 125 SER A N 1
ATOM 1004 C CA . SER A 1 125 ? -24.248 -1.632 47.225 1.00 37.28 125 SER A CA 1
ATOM 1005 C C . SER A 1 125 ? -24.449 -0.114 47.043 1.00 37.28 125 SER A C 1
ATOM 1007 O O . SER A 1 125 ? -23.536 0.595 46.647 1.00 37.28 125 SER A O 1
ATOM 1009 N N . PHE A 1 126 ? -25.647 0.341 47.443 1.00 39.25 126 PHE A N 1
ATOM 1010 C CA . PHE A 1 126 ? -25.937 1.602 48.155 1.00 39.25 126 PHE A CA 1
ATOM 1011 C C . PHE A 1 126 ? -25.790 2.924 47.367 1.00 39.25 126 PHE A C 1
ATOM 1013 O O . PHE A 1 126 ? -24.709 3.312 46.959 1.00 39.25 126 PHE A O 1
ATOM 1020 N N . PHE A 1 127 ? -26.852 3.674 47.031 1.00 39.81 127 PHE A N 1
ATOM 1021 C CA . PHE A 1 127 ? -27.916 4.265 47.871 1.00 39.81 127 PHE A CA 1
ATOM 1022 C C . PHE A 1 127 ? -27.355 5.085 49.045 1.00 39.81 127 PHE A C 1
ATOM 1024 O O . PHE A 1 127 ? -27.106 4.522 50.101 1.00 39.81 127 PHE A O 1
ATOM 1031 N N . LEU A 1 128 ? -27.164 6.398 48.850 1.00 35.97 128 LEU A N 1
ATOM 1032 C CA . LEU A 1 128 ? -27.644 7.499 49.712 1.00 35.97 128 LEU A CA 1
ATOM 1033 C C . LEU A 1 128 ? -26.890 8.815 49.443 1.00 35.97 128 LEU A C 1
ATOM 1035 O O . LEU A 1 128 ? -25.680 8.904 49.580 1.00 35.97 128 LEU A O 1
ATOM 1039 N N . SER A 1 129 ? -27.686 9.830 49.095 1.00 39.97 129 SER A N 1
ATOM 1040 C CA . SER A 1 129 ? -27.694 11.191 49.648 1.00 39.97 129 SER A CA 1
ATOM 1041 C C . SER A 1 129 ? -26.372 11.839 50.076 1.00 39.97 129 SER A C 1
ATOM 1043 O O . SER A 1 129 ? -25.804 11.466 51.096 1.00 39.97 129 SER A O 1
ATOM 1045 N N . ALA A 1 130 ? -26.061 12.991 49.473 1.00 38.84 130 ALA A N 1
ATOM 1046 C CA . ALA A 1 130 ? -25.662 14.160 50.259 1.00 38.84 130 ALA A CA 1
ATOM 1047 C C . ALA A 1 130 ? -25.949 15.471 49.509 1.00 38.84 130 ALA A C 1
ATOM 1049 O O . ALA A 1 130 ? -25.214 15.887 48.619 1.00 38.84 130 ALA A O 1
ATOM 1050 N N . SER A 1 131 ? -27.033 16.126 49.920 1.00 41.16 131 SER A N 1
ATOM 1051 C CA . SER A 1 131 ? -27.141 17.585 49.965 1.00 41.16 131 SER A CA 1
ATOM 1052 C C . SER A 1 131 ? -26.348 18.072 51.180 1.00 41.16 131 SER A C 1
ATOM 1054 O O . SER A 1 131 ? -26.594 17.513 52.240 1.00 41.16 131 SER A O 1
ATOM 1056 N N . VAL A 1 132 ? -25.440 19.050 51.035 1.00 39.16 132 VAL A N 1
ATOM 1057 C CA . VAL A 1 132 ? -24.931 20.031 52.041 1.00 39.16 132 VAL A CA 1
ATOM 1058 C C . VAL A 1 132 ? -23.966 20.961 51.265 1.00 39.16 132 VAL A C 1
ATOM 1060 O O . VAL A 1 132 ? -22.940 20.502 50.782 1.00 39.16 132 VAL A O 1
ATOM 1063 N N . LYS A 1 133 ? -24.352 22.180 50.856 1.00 41.28 133 LYS A N 1
ATOM 1064 C CA . LYS A 1 133 ? -24.381 23.462 51.601 1.00 41.28 133 LYS A CA 1
ATOM 1065 C C . LYS A 1 133 ? -22.975 23.957 52.000 1.00 41.28 133 LYS A C 1
ATOM 1067 O O . LYS A 1 133 ? -22.466 23.579 53.047 1.00 41.28 133 LYS A O 1
ATOM 1072 N N . GLN A 1 134 ? -22.374 24.813 51.165 1.00 37.72 134 GLN A N 1
ATOM 1073 C CA . GLN A 1 134 ? -21.209 25.625 51.539 1.00 37.72 134 GLN A CA 1
ATOM 1074 C C . GLN A 1 134 ? -21.685 26.916 52.220 1.00 37.72 134 GLN A C 1
ATOM 1076 O O . GLN A 1 134 ? -22.575 27.598 51.707 1.00 37.72 134 GLN A O 1
ATOM 1081 N N . VAL A 1 135 ? -21.115 27.174 53.398 1.00 41.06 135 VAL A N 1
ATOM 1082 C CA . VAL A 1 135 ? -21.009 28.491 54.044 1.00 41.06 135 VAL A CA 1
ATOM 1083 C C . VAL A 1 135 ? -19.710 29.122 53.569 1.00 41.06 135 VAL A C 1
ATOM 1085 O O . VAL A 1 135 ? -18.738 28.347 53.407 1.00 41.06 135 VAL A O 1
#